Protein AF-A0A925XNI3-F1 (afdb_monomer)

Nearest PDB structures (foldseek):
  7ou5-assembly1_B  TM=9.828E-01  e=5.754E-06  Cyanothece sp. PCC 7425
  7oua-assembly1_B  TM=9.684E-01  e=1.957E-05  Cyanothece sp. PCC 7425
  7owi-assembly2_C  TM=9.465E-01  e=1.418E-05  Cyanothece sp. PCC 7425
  7ou9-assembly1_A  TM=9.600E-01  e=2.374E-05  Cyanothece sp. PCC 7425
  7ou7-assembly1_B  TM=9.530E-01  e=2.700E-05  Cyanothece sp. PCC 7425

Mean predicted aligned error: 6.74 Å

pLDDT: mean 86.38, std 17.17, range [37.19, 97.62]

Solvent-accessible surface area (backbone atoms only — not comparable to full-atom values): 7123 Å² total; per-residue (Å²): 56,40,43,35,34,28,36,52,63,79,84,58,76,80,79,79,79,66,101,61,81,86,83,49,54,33,37,35,41,34,31,11,74,58,54,60,26,35,50,75,48,78,50,66,79,38,81,83,70,78,83,89,52,54,10,34,29,80,44,76,38,87,75,95,67,81,63,88,62,57,78,48,76,49,77,50,66,72,73,81,89,87,82,75,52,72,69,57,47,53,57,45,68,75,67,62,76,75,81,92,46,87,86,63,44,63,51,73,52,68,60,79,131

Radius of gyration: 15.65 Å; Cα contacts (8 Å, |Δi|>4): 174; chains: 1; bounding box: 38×34×32 Å

Structure (mmCIF, N/CA/C/O backbone):
data_AF-A0A925XNI3-F1
#
_entry.id   AF-A0A925XNI3-F1
#
loop_
_atom_site.group_PDB
_atom_s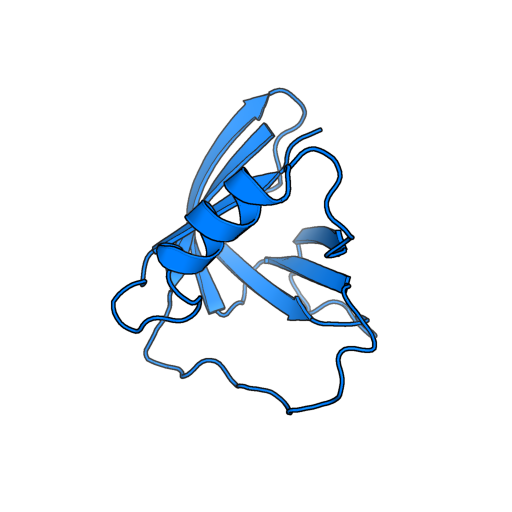ite.id
_atom_site.type_symbol
_atom_site.label_atom_id
_atom_site.la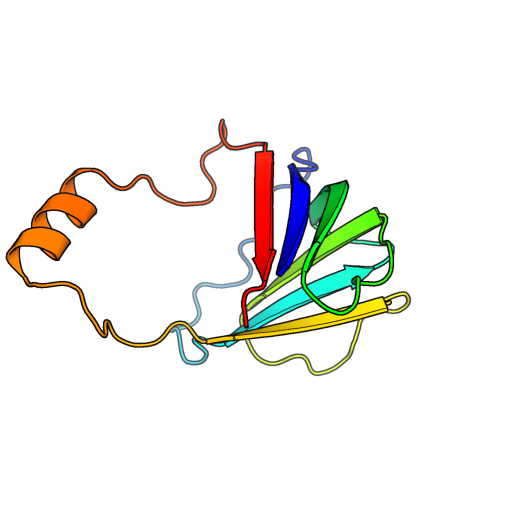bel_alt_id
_atom_site.label_comp_id
_atom_site.label_asym_id
_atom_site.label_entity_id
_atom_site.label_s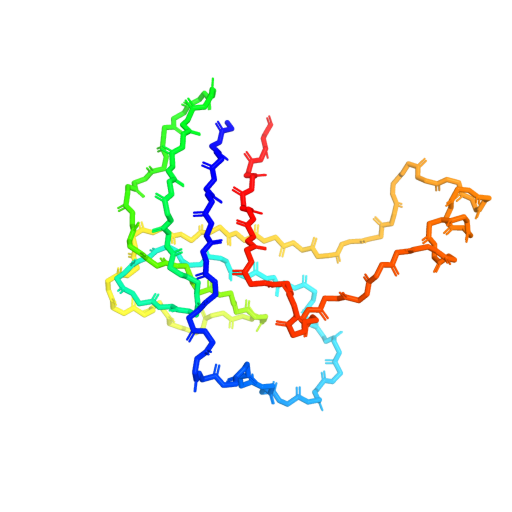eq_id
_atom_site.pdbx_PDB_ins_code
_atom_site.Cartn_x
_atom_site.Cartn_y
_atom_site.Cartn_z
_atom_site.occupancy
_atom_site.B_iso_or_equiv
_atom_site.auth_seq_id
_atom_site.auth_comp_id
_atom_site.auth_asym_id
_atom_site.auth_atom_id
_atom_site.pdbx_PDB_model_num
ATOM 1 N N . MET A 1 1 ? 5.101 11.470 -3.059 1.00 87.69 1 MET A N 1
ATOM 2 C CA . MET A 1 1 ? 3.944 10.588 -3.266 1.00 87.69 1 MET A CA 1
ATOM 3 C C . MET A 1 1 ? 4.060 9.888 -4.608 1.00 87.69 1 MET A C 1
ATOM 5 O O . MET A 1 1 ? 4.040 10.550 -5.642 1.00 87.69 1 MET A O 1
ATOM 9 N N . SER A 1 2 ? 4.166 8.563 -4.586 1.00 84.56 2 SER A N 1
ATOM 10 C CA . SER A 1 2 ? 4.053 7.716 -5.779 1.00 84.56 2 SER A CA 1
ATOM 11 C C . SER A 1 2 ? 2.796 6.862 -5.654 1.00 84.56 2 SER A C 1
ATOM 13 O O . SER A 1 2 ? 2.451 6.452 -4.551 1.00 84.56 2 SER A O 1
ATOM 15 N N . VAL A 1 3 ? 2.103 6.614 -6.758 1.00 92.19 3 VAL A N 1
ATOM 16 C CA . VAL A 1 3 ? 0.954 5.709 -6.827 1.00 92.19 3 VAL A CA 1
ATOM 17 C C . VAL A 1 3 ? 1.408 4.482 -7.596 1.00 92.19 3 VAL A C 1
ATOM 19 O O . VAL A 1 3 ? 1.773 4.601 -8.762 1.00 92.19 3 VAL A O 1
ATOM 22 N N . ILE A 1 4 ? 1.419 3.326 -6.937 1.00 91.88 4 ILE A N 1
ATOM 23 C CA . ILE A 1 4 ? 1.780 2.052 -7.558 1.00 91.88 4 ILE A CA 1
ATOM 24 C C . ILE A 1 4 ? 0.520 1.207 -7.653 1.00 91.88 4 ILE A C 1
ATOM 26 O O . ILE A 1 4 ? -0.006 0.774 -6.629 1.00 91.88 4 ILE A O 1
ATOM 30 N N . THR A 1 5 ? 0.022 0.977 -8.863 1.00 93.25 5 THR A N 1
ATOM 31 C CA . THR A 1 5 ? -1.129 0.098 -9.086 1.00 93.25 5 THR A CA 1
ATOM 32 C C . THR A 1 5 ? -0.655 -1.318 -9.360 1.00 93.25 5 THR A C 1
ATOM 34 O O . THR A 1 5 ? 0.391 -1.535 -9.979 1.00 93.25 5 THR A O 1
ATOM 37 N N . CYS A 1 6 ? -1.402 -2.288 -8.846 1.00 92.31 6 CYS A N 1
ATOM 38 C CA . CYS A 1 6 ? -1.023 -3.686 -8.880 1.00 92.31 6 CYS A CA 1
ATOM 39 C C . CYS A 1 6 ? -2.215 -4.575 -9.213 1.00 92.31 6 CYS A C 1
ATOM 41 O O . CYS A 1 6 ? -3.350 -4.296 -8.820 1.00 92.31 6 CYS A O 1
ATOM 43 N N . ARG A 1 7 ? -1.928 -5.716 -9.835 1.00 92.06 7 ARG A N 1
ATOM 44 C CA . ARG A 1 7 ? -2.875 -6.813 -10.006 1.00 92.06 7 ARG A CA 1
ATOM 45 C C . ARG A 1 7 ? -2.372 -8.054 -9.284 1.00 92.06 7 ARG A C 1
ATOM 47 O O . ARG A 1 7 ? -1.193 -8.400 -9.359 1.00 92.06 7 ARG A O 1
ATOM 54 N N . SER A 1 8 ? -3.269 -8.713 -8.570 1.00 85.44 8 SER A N 1
ATOM 55 C CA . SER A 1 8 ? -2.979 -9.938 -7.840 1.00 85.44 8 SER A CA 1
ATOM 56 C C . SER A 1 8 ? -2.702 -11.067 -8.830 1.00 85.44 8 SER A C 1
ATOM 58 O O . SER A 1 8 ? -3.469 -11.252 -9.779 1.00 85.44 8 SER A O 1
ATOM 60 N N . ASN A 1 9 ? -1.655 -11.854 -8.609 1.00 68.31 9 ASN A N 1
ATOM 61 C CA . ASN A 1 9 ? -1.286 -12.948 -9.507 1.00 68.31 9 ASN A CA 1
ATOM 62 C C . ASN A 1 9 ? -2.043 -14.256 -9.174 1.00 68.31 9 ASN A C 1
ATOM 64 O O . ASN A 1 9 ? -1.445 -15.331 -9.163 1.00 68.31 9 ASN A O 1
ATOM 68 N N . VAL A 1 10 ? -3.335 -14.161 -8.816 1.00 56.16 10 VAL A N 1
ATOM 69 C CA . VAL A 1 10 ? -4.139 -15.217 -8.158 1.00 56.16 10 VAL A CA 1
ATOM 70 C C . VAL A 1 10 ? -4.404 -16.405 -9.092 1.00 56.16 10 VAL A C 1
ATOM 72 O O . VAL A 1 10 ? -5.484 -16.596 -9.634 1.00 56.16 10 VAL A O 1
ATOM 75 N N . LEU A 1 11 ? -3.375 -17.232 -9.245 1.00 45.72 11 LEU A N 1
ATOM 76 C CA . LEU A 1 11 ? -3.449 -18.693 -9.285 1.00 45.72 11 LEU A CA 1
ATOM 77 C C . LEU A 1 11 ? -2.659 -19.322 -8.123 1.00 45.72 11 LEU A C 1
ATOM 79 O O . LEU A 1 11 ? -2.624 -20.541 -7.981 1.00 45.72 11 LEU A O 1
ATOM 83 N N . ARG A 1 12 ? -2.026 -18.520 -7.259 1.00 42.72 12 ARG A N 1
ATOM 84 C CA . ARG A 1 12 ? -1.403 -19.002 -6.024 1.00 42.72 12 ARG A CA 1
ATOM 85 C C . ARG A 1 12 ? -2.091 -18.341 -4.850 1.00 42.72 12 ARG A C 1
ATOM 87 O O . ARG A 1 12 ? -2.009 -17.127 -4.692 1.00 42.72 12 ARG A O 1
ATOM 94 N N . GLY A 1 13 ? -2.799 -19.164 -4.077 1.00 37.72 13 GLY A N 1
ATOM 95 C CA . GLY A 1 13 ? -3.400 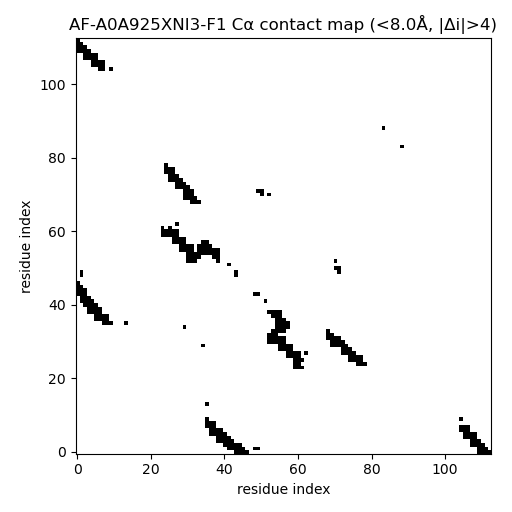-18.760 -2.818 1.00 37.72 13 GLY A CA 1
ATOM 96 C C . GLY A 1 13 ? -2.390 -17.979 -1.994 1.00 37.72 13 GLY A C 1
ATOM 97 O O . GLY A 1 13 ? -1.214 -18.353 -1.925 1.00 37.72 13 GLY A O 1
ATOM 98 N N . VAL A 1 14 ? -2.860 -16.877 -1.411 1.00 42.34 14 VAL A N 1
ATOM 99 C CA . VAL A 1 14 ? -2.157 -16.177 -0.341 1.00 42.34 14 VAL A CA 1
ATOM 100 C C . VAL A 1 14 ? -1.698 -17.262 0.622 1.00 42.34 14 VAL A C 1
ATOM 102 O O . VAL A 1 14 ? -2.526 -17.955 1.214 1.00 42.34 14 VAL A O 1
ATOM 105 N N . ARG A 1 15 ? -0.384 -17.502 0.700 1.00 38.59 15 ARG A N 1
ATOM 106 C CA . ARG A 1 15 ? 0.161 -18.381 1.728 1.00 38.59 15 ARG A CA 1
ATOM 107 C C . ARG A 1 15 ? -0.123 -17.672 3.037 1.00 38.59 15 ARG A C 1
ATOM 109 O O . ARG A 1 15 ? 0.613 -16.776 3.435 1.00 38.59 15 ARG A O 1
ATOM 116 N N . GLU A 1 16 ? -1.222 -18.056 3.667 1.00 41.53 16 GLU A N 1
ATOM 117 C CA . GLU A 1 16 ? -1.557 -17.678 5.025 1.00 41.53 16 GLU A CA 1
ATOM 118 C C . GLU A 1 16 ? -0.541 -18.384 5.929 1.00 41.53 16 GLU A C 1
ATOM 120 O O . GLU A 1 16 ? -0.752 -19.480 6.450 1.00 41.53 16 GLU A O 1
ATOM 125 N N . LEU A 1 17 ? 0.660 -17.806 6.008 1.00 41.75 17 LEU A N 1
ATOM 126 C CA . LEU A 1 17 ? 1.700 -18.284 6.896 1.00 41.75 17 LEU A CA 1
ATOM 127 C C . LEU A 1 17 ? 1.310 -17.877 8.308 1.00 41.75 17 LEU A C 1
ATOM 129 O O . LEU A 1 17 ? 1.649 -16.809 8.796 1.00 41.75 17 LEU A O 1
ATOM 133 N N . SER A 1 18 ? 0.651 -18.834 8.958 1.00 38.38 18 SER A N 1
ATOM 134 C CA . SER A 1 18 ? 0.598 -19.008 10.401 1.00 38.38 18 SER A CA 1
ATOM 135 C C . SER A 1 18 ? -0.201 -17.936 11.160 1.00 38.38 18 SER A C 1
ATOM 137 O O . SER A 1 18 ? 0.252 -16.815 11.381 1.00 38.38 18 SER A O 1
ATOM 139 N N . LYS A 1 19 ? -1.341 -18.376 11.717 1.00 37.19 19 LYS A N 1
ATOM 140 C CA . LYS A 1 19 ? -1.941 -17.850 12.954 1.00 37.19 19 LYS A CA 1
ATOM 141 C C . LYS A 1 19 ? -0.896 -17.856 14.083 1.00 37.19 19 LYS A C 1
ATOM 143 O O . LYS A 1 19 ? -0.882 -18.744 14.932 1.00 37.19 19 LYS A O 1
ATOM 148 N N . ARG A 1 20 ? -0.004 -16.872 14.107 1.00 40.56 20 ARG A N 1
ATOM 149 C CA . ARG A 1 20 ? 0.787 -16.505 15.283 1.00 40.56 20 ARG A CA 1
ATOM 150 C C . ARG A 1 20 ? 0.257 -15.164 15.763 1.00 40.56 20 ARG A C 1
ATOM 152 O O . ARG A 1 20 ? -0.048 -14.288 14.962 1.00 40.56 20 ARG A O 1
ATOM 159 N N . ARG A 1 21 ? 0.067 -15.060 17.079 1.00 43.25 21 ARG A N 1
ATOM 160 C CA . ARG A 1 21 ? -0.391 -13.852 17.784 1.00 43.25 21 ARG A CA 1
ATOM 161 C C . ARG A 1 21 ? 0.310 -12.611 17.198 1.00 43.25 21 ARG A C 1
ATOM 163 O O . ARG A 1 21 ? 1.516 -12.710 16.971 1.00 43.25 21 ARG A O 1
ATOM 170 N N . PRO A 1 22 ? -0.385 -11.480 16.965 1.00 47.06 22 PRO A N 1
ATOM 171 C CA . PRO A 1 22 ? 0.211 -10.300 16.347 1.00 47.06 22 PRO A CA 1
ATOM 172 C C . PRO A 1 22 ? 1.179 -9.654 17.340 1.00 47.06 22 PRO A C 1
ATOM 174 O O . PRO A 1 22 ? 0.815 -8.755 18.089 1.00 47.06 22 PRO A O 1
ATOM 177 N N . MET A 1 23 ? 2.408 -10.162 17.396 1.00 48.38 23 MET A N 1
ATOM 178 C CA . MET A 1 23 ? 3.490 -9.527 18.141 1.00 48.38 23 MET A CA 1
ATOM 179 C C . MET A 1 23 ? 4.187 -8.464 17.285 1.00 48.38 23 MET A C 1
ATOM 181 O O . MET A 1 23 ? 4.866 -7.599 17.824 1.00 48.38 23 MET A O 1
ATOM 185 N N . GLU A 1 24 ? 3.962 -8.454 15.967 1.00 60.94 24 GLU A N 1
ATOM 186 C CA . GLU A 1 24 ? 4.564 -7.466 15.079 1.00 60.94 24 GLU A CA 1
ATOM 187 C C . GLU A 1 24 ? 3.509 -6.842 14.164 1.00 60.94 24 GLU A C 1
ATOM 189 O O . GLU A 1 24 ? 3.150 -7.356 13.107 1.00 60.94 24 GLU A O 1
ATOM 194 N N . ALA A 1 25 ? 3.042 -5.657 14.558 1.00 85.75 25 ALA A N 1
ATOM 195 C CA . ALA A 1 25 ? 2.264 -4.760 13.706 1.00 85.75 25 ALA A CA 1
ATOM 196 C C . ALA A 1 25 ? 3.094 -4.175 12.542 1.00 85.75 25 ALA A C 1
ATOM 198 O O . ALA A 1 25 ? 2.655 -3.227 11.898 1.00 85.75 25 ALA A O 1
ATOM 199 N N . LEU A 1 26 ? 4.295 -4.706 12.296 1.00 91.56 26 LEU A N 1
ATOM 200 C CA . LEU A 1 26 ? 5.235 -4.289 11.269 1.00 91.56 26 LEU A CA 1
ATOM 201 C C . LEU A 1 26 ? 4.907 -4.976 9.942 1.00 91.56 26 LEU A C 1
ATOM 203 O O . LEU A 1 26 ? 4.767 -6.195 9.871 1.00 91.56 26 LEU A O 1
ATOM 207 N N . TYR A 1 27 ? 4.838 -4.187 8.880 1.00 94.06 27 TYR A N 1
ATOM 208 C CA . TYR A 1 27 ? 4.658 -4.654 7.513 1.00 94.06 27 TYR A CA 1
ATOM 209 C C . TYR A 1 27 ? 5.765 -4.096 6.631 1.00 94.06 27 TYR A C 1
ATOM 211 O O . TYR A 1 27 ? 6.080 -2.903 6.683 1.00 94.06 27 TYR A O 1
ATOM 219 N N . ASN A 1 28 ? 6.326 -4.962 5.794 1.00 95.12 28 ASN A N 1
ATOM 220 C CA . ASN A 1 28 ? 7.333 -4.618 4.804 1.00 95.12 28 ASN A CA 1
ATOM 221 C C . ASN A 1 28 ? 6.744 -4.788 3.409 1.00 95.12 28 ASN A C 1
ATOM 223 O O . ASN A 1 28 ? 6.197 -5.839 3.083 1.00 95.12 28 ASN A O 1
ATOM 227 N N . TYR A 1 29 ? 6.916 -3.766 2.583 1.00 96.19 29 TYR A N 1
ATOM 228 C CA . TYR A 1 29 ? 6.537 -3.750 1.180 1.00 96.19 29 TYR A CA 1
ATOM 229 C C . TYR A 1 29 ? 7.822 -3.767 0.361 1.00 96.19 29 TYR A C 1
ATOM 231 O O . TYR A 1 29 ? 8.603 -2.811 0.391 1.00 96.19 29 TYR A O 1
ATOM 239 N N . LEU A 1 30 ? 8.058 -4.880 -0.320 1.00 96.81 30 LEU A N 1
ATOM 240 C CA . LEU A 1 30 ? 9.276 -5.160 -1.066 1.00 96.81 30 LEU A CA 1
ATOM 241 C C . LEU A 1 30 ? 8.996 -4.973 -2.548 1.00 96.81 30 LEU A C 1
ATOM 243 O O . LEU A 1 30 ? 8.260 -5.760 -3.134 1.00 96.81 30 LEU A O 1
ATOM 247 N N . GLY A 1 31 ? 9.586 -3.949 -3.157 1.00 97.06 31 GLY A N 1
ATOM 248 C CA . GLY A 1 31 ? 9.552 -3.788 -4.604 1.00 97.06 31 GLY A CA 1
ATOM 249 C C . GLY A 1 31 ? 10.725 -4.510 -5.243 1.00 97.06 31 GLY A C 1
ATOM 250 O O . GLY A 1 31 ? 11.876 -4.229 -4.902 1.00 97.06 31 GLY A O 1
ATOM 251 N N . GLY A 1 32 ? 10.467 -5.396 -6.200 1.00 96.31 32 GLY A N 1
ATOM 252 C CA . GLY A 1 32 ? 11.528 -6.138 -6.873 1.00 96.31 32 GLY A CA 1
ATOM 253 C C . GLY A 1 32 ? 11.077 -6.898 -8.115 1.00 96.31 32 GLY A C 1
ATOM 254 O O . GLY A 1 32 ? 10.118 -6.530 -8.796 1.00 96.31 32 GLY A O 1
ATOM 255 N N . ALA A 1 33 ? 11.820 -7.958 -8.428 1.00 93.75 33 ALA A N 1
ATOM 256 C CA . ALA A 1 33 ? 11.538 -8.831 -9.567 1.00 93.75 33 ALA A CA 1
ATOM 257 C C . ALA A 1 33 ? 10.476 -9.909 -9.272 1.00 93.75 33 ALA A C 1
ATOM 259 O O . ALA A 1 33 ? 9.936 -10.497 -10.207 1.00 93.75 33 ALA A O 1
ATOM 260 N N . THR A 1 34 ? 10.179 -10.174 -7.996 1.00 91.69 34 THR A N 1
ATOM 261 C CA . THR A 1 34 ? 9.271 -11.235 -7.535 1.00 91.69 34 THR A CA 1
ATOM 262 C C . THR A 1 34 ? 8.287 -10.706 -6.491 1.00 91.69 34 THR A C 1
ATOM 264 O O . THR A 1 34 ? 8.572 -9.731 -5.798 1.00 91.69 34 THR A O 1
ATOM 267 N N . GLY A 1 35 ? 7.114 -11.337 -6.400 1.00 92.06 35 GLY A N 1
ATOM 268 C CA . GLY A 1 35 ? 6.088 -10.995 -5.417 1.00 92.06 35 GLY A CA 1
ATOM 269 C C . GLY A 1 35 ? 4.683 -11.415 -5.841 1.00 92.06 35 GLY A C 1
ATOM 270 O O . GLY A 1 35 ? 4.442 -11.792 -6.990 1.00 92.06 35 GLY A O 1
ATOM 271 N N . SER A 1 36 ? 3.759 -11.352 -4.891 1.00 92.31 36 SER A N 1
ATOM 272 C CA . SER A 1 36 ? 2.354 -11.746 -5.034 1.00 92.31 36 SER A CA 1
ATOM 273 C C . SER A 1 36 ? 1.534 -10.747 -5.861 1.00 92.31 36 SER A C 1
ATOM 275 O O . SER A 1 36 ? 0.522 -11.111 -6.469 1.00 92.31 36 SER A O 1
ATOM 277 N N . TRP A 1 37 ? 1.986 -9.492 -5.920 1.00 95.31 37 TRP A N 1
ATOM 278 C CA . TRP A 1 37 ? 1.341 -8.404 -6.646 1.00 95.31 37 TRP A CA 1
ATOM 279 C C . TRP A 1 37 ? 2.189 -7.994 -7.843 1.00 95.31 37 TRP A C 1
ATOM 281 O O . TRP A 1 37 ? 3.315 -7.534 -7.682 1.00 95.31 37 TRP A O 1
ATOM 291 N N . ARG A 1 38 ? 1.654 -8.134 -9.056 1.00 96.75 38 ARG A N 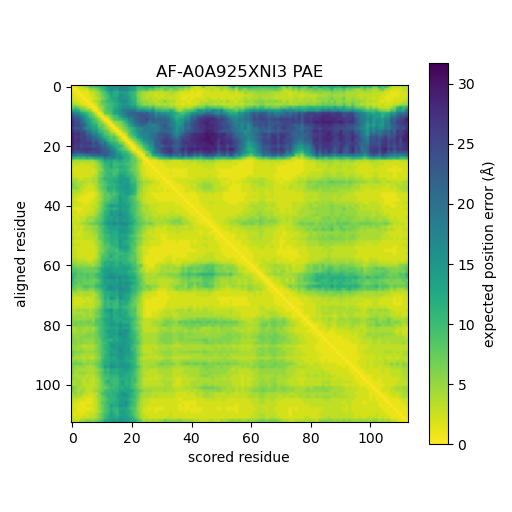1
ATOM 292 C CA . ARG A 1 38 ? 2.302 -7.632 -10.270 1.00 96.75 38 ARG A CA 1
ATOM 293 C C . ARG A 1 38 ? 2.008 -6.146 -10.415 1.00 96.75 38 ARG A C 1
ATOM 295 O O . ARG A 1 38 ? 0.843 -5.758 -10.393 1.00 96.75 38 ARG A O 1
ATOM 302 N N . VAL A 1 39 ? 3.039 -5.332 -10.603 1.00 96.69 39 VAL A N 1
ATOM 303 C CA . VAL A 1 39 ? 2.889 -3.893 -10.848 1.00 96.69 39 VAL A CA 1
ATOM 304 C C . VAL A 1 39 ? 2.329 -3.669 -12.251 1.00 96.69 39 VAL A C 1
ATOM 306 O O . VAL A 1 39 ? 2.824 -4.240 -13.225 1.00 96.69 39 VAL A O 1
ATOM 309 N N . THR A 1 40 ? 1.274 -2.861 -12.341 1.00 96.75 40 THR A N 1
ATOM 310 C CA . THR A 1 40 ? 0.623 -2.478 -13.601 1.00 96.75 40 THR A CA 1
ATOM 311 C C . THR A 1 40 ? 0.978 -1.064 -14.033 1.00 96.75 40 THR A C 1
ATOM 313 O O . THR A 1 40 ? 1.145 -0.838 -15.224 1.00 96.75 40 THR A O 1
ATOM 316 N N . ASP A 1 41 ? 1.118 -0.134 -13.087 1.00 95.62 41 ASP A N 1
ATOM 317 C CA . ASP A 1 41 ? 1.545 1.242 -13.353 1.00 95.62 41 ASP A CA 1
ATOM 318 C C . ASP A 1 41 ? 2.222 1.857 -12.121 1.00 95.62 41 ASP A C 1
ATOM 320 O O . ASP A 1 41 ? 1.885 1.511 -10.982 1.00 95.62 41 ASP A O 1
ATOM 324 N N . VAL A 1 42 ? 3.155 2.787 -12.351 1.00 95.50 42 VAL A N 1
ATOM 325 C CA . VAL A 1 42 ? 3.787 3.601 -11.305 1.00 95.50 42 VAL A CA 1
ATOM 326 C C . VAL A 1 42 ? 3.820 5.059 -11.741 1.00 95.50 42 VAL A C 1
ATOM 328 O O . VAL A 1 42 ? 4.573 5.429 -12.637 1.00 95.50 42 VAL A O 1
ATOM 331 N N . THR A 1 43 ? 3.082 5.907 -11.028 1.00 96.12 43 THR A N 1
ATOM 332 C CA . THR A 1 43 ? 3.053 7.351 -11.280 1.00 96.12 43 THR A CA 1
ATOM 333 C C . THR A 1 43 ? 3.564 8.121 -10.061 1.00 96.12 43 THR A C 1
ATOM 335 O O . THR A 1 43 ? 2.963 8.076 -8.985 1.00 96.12 43 THR A O 1
ATOM 338 N N . THR A 1 44 ? 4.656 8.874 -10.207 1.00 95.69 44 THR A N 1
ATOM 339 C CA . THR A 1 44 ? 5.149 9.781 -9.156 1.00 95.69 44 THR A CA 1
ATOM 340 C C . THR A 1 44 ? 4.490 11.149 -9.282 1.00 95.69 44 THR A C 1
ATOM 342 O O . THR A 1 44 ? 4.622 11.821 -10.297 1.00 95.69 44 THR A O 1
ATOM 345 N N . ARG A 1 45 ? 3.785 11.572 -8.228 1.00 94.81 45 ARG A N 1
ATOM 346 C CA . ARG A 1 45 ? 3.110 12.875 -8.150 1.00 94.81 45 ARG A CA 1
ATOM 347 C C . ARG A 1 45 ? 3.926 13.948 -7.441 1.00 94.81 45 ARG A C 1
ATOM 349 O O . ARG A 1 45 ? 3.788 15.122 -7.754 1.00 94.81 45 ARG A O 1
ATOM 356 N N . SER A 1 46 ? 4.735 13.567 -6.457 1.00 95.06 46 SER A N 1
ATOM 357 C CA . SER A 1 46 ? 5.541 14.521 -5.690 1.00 95.06 46 SER A CA 1
ATOM 358 C C . SER A 1 46 ? 6.775 13.868 -5.080 1.00 95.06 46 SER A C 1
ATOM 360 O O . SER A 1 46 ? 6.737 12.697 -4.698 1.00 95.06 46 SER A O 1
ATOM 362 N N . GLY A 1 47 ? 7.848 14.641 -4.921 1.00 93.94 47 GLY A N 1
ATOM 363 C CA . GLY A 1 47 ? 9.108 14.156 -4.356 1.00 93.94 47 GLY A CA 1
ATOM 364 C C . GLY A 1 47 ? 9.847 13.156 -5.258 1.00 93.94 47 GLY A C 1
ATOM 365 O O . GLY A 1 47 ? 9.482 12.986 -6.422 1.00 93.94 47 GLY A O 1
ATOM 366 N N . PRO A 1 48 ? 10.901 12.507 -4.734 1.00 93.94 48 PRO A N 1
ATOM 367 C CA . PRO A 1 48 ? 11.701 11.565 -5.507 1.00 93.94 48 PRO A CA 1
ATOM 368 C C . PRO A 1 48 ? 10.886 10.339 -5.952 1.00 93.94 48 PRO A C 1
ATOM 370 O O . PRO A 1 48 ? 10.124 9.790 -5.146 1.00 93.94 48 PRO A O 1
ATOM 373 N N . PRO A 1 49 ? 11.046 9.882 -7.207 1.00 93.94 49 PRO A N 1
ATOM 374 C CA . PRO A 1 49 ? 10.378 8.680 -7.682 1.00 93.94 49 PRO A CA 1
ATOM 375 C C . PRO A 1 49 ? 10.950 7.427 -7.013 1.00 93.94 49 PRO A C 1
ATOM 377 O O . PRO A 1 49 ? 12.122 7.371 -6.638 1.00 93.94 49 PRO A O 1
ATOM 380 N N . LEU A 1 50 ? 10.119 6.389 -6.901 1.00 94.31 50 LEU A N 1
ATOM 381 C CA . LEU A 1 50 ? 10.595 5.057 -6.531 1.00 94.31 50 LEU A CA 1
ATOM 382 C C . LEU A 1 50 ? 11.150 4.364 -7.773 1.00 94.31 50 LEU A C 1
ATOM 384 O O . LEU A 1 50 ? 10.610 4.515 -8.869 1.00 94.31 50 LEU A O 1
ATOM 388 N N . LYS A 1 51 ? 12.216 3.576 -7.602 1.00 95.19 51 LYS A N 1
ATOM 389 C CA . LYS A 1 51 ? 12.760 2.769 -8.698 1.00 95.19 51 LYS A CA 1
ATOM 390 C C . LYS A 1 51 ? 11.676 1.825 -9.226 1.00 95.19 51 LYS A C 1
ATOM 392 O O . LYS A 1 51 ? 10.988 1.167 -8.444 1.00 95.19 51 LYS A O 1
ATOM 397 N N . HIS A 1 52 ? 11.551 1.757 -10.549 1.00 94.69 52 HIS A N 1
ATOM 398 C CA . HIS A 1 52 ? 10.600 0.872 -11.211 1.00 94.69 52 HIS A CA 1
ATOM 399 C C . HIS A 1 52 ? 10.881 -0.602 -10.872 1.00 94.69 52 HIS A C 1
ATOM 401 O O . HIS A 1 52 ? 12.037 -1.033 -10.849 1.00 94.69 52 HIS A O 1
ATOM 407 N N . VAL A 1 53 ? 9.817 -1.368 -10.623 1.00 96.69 53 VAL A N 1
ATOM 408 C CA . VAL A 1 53 ? 9.841 -2.791 -10.248 1.00 96.69 53 VAL A CA 1
ATOM 409 C C . VAL A 1 53 ? 8.686 -3.519 -10.928 1.00 96.69 53 VAL A C 1
ATOM 411 O O . VAL A 1 53 ? 7.692 -2.895 -11.285 1.00 96.69 53 VAL A O 1
ATOM 414 N N . THR A 1 54 ? 8.804 -4.832 -11.123 1.00 96.12 54 THR A N 1
ATOM 415 C CA . THR A 1 54 ? 7.755 -5.623 -11.790 1.00 96.12 54 THR A CA 1
ATOM 416 C C . THR A 1 54 ? 6.762 -6.224 -10.805 1.00 96.12 54 THR A C 1
ATOM 418 O O . THR A 1 54 ? 5.619 -6.490 -11.177 1.00 96.12 54 THR A O 1
ATOM 421 N N . HIS A 1 55 ? 7.182 -6.427 -9.554 1.00 95.38 55 HIS A N 1
ATOM 422 C CA . HIS A 1 55 ? 6.366 -7.040 -8.518 1.00 95.38 55 HIS A CA 1
ATOM 423 C C . HIS A 1 55 ? 6.564 -6.370 -7.160 1.00 95.38 55 HIS A C 1
ATOM 425 O O . HIS A 1 55 ? 7.611 -5.781 -6.873 1.00 95.38 55 HIS A O 1
ATOM 431 N N . ILE A 1 56 ? 5.535 -6.505 -6.330 1.00 96.19 56 ILE A N 1
ATOM 432 C CA . ILE A 1 56 ? 5.541 -6.165 -4.916 1.00 96.19 56 ILE A CA 1
ATOM 433 C C . ILE A 1 56 ? 5.211 -7.416 -4.107 1.00 96.19 56 ILE A C 1
ATOM 435 O O . ILE A 1 56 ? 4.239 -8.123 -4.390 1.00 96.19 56 ILE A O 1
ATOM 439 N N . GLU A 1 57 ? 6.005 -7.654 -3.069 1.00 94.75 57 GLU A N 1
ATOM 440 C CA . GLU A 1 57 ? 5.703 -8.611 -2.009 1.00 94.75 57 GLU A CA 1
ATOM 441 C C . GLU A 1 57 ? 5.393 -7.870 -0.706 1.00 94.75 57 GLU A C 1
ATOM 443 O O . GLU A 1 57 ? 6.025 -6.858 -0.392 1.00 94.75 57 GLU A O 1
ATOM 448 N N . VAL A 1 58 ? 4.416 -8.371 0.053 1.00 93.19 58 VAL A N 1
ATOM 449 C CA . VAL A 1 58 ? 4.044 -7.823 1.363 1.00 93.19 58 VAL A CA 1
ATOM 450 C C . VAL A 1 58 ? 4.332 -8.872 2.425 1.00 93.19 58 VAL A C 1
ATOM 452 O O . VAL A 1 58 ? 3.749 -9.951 2.401 1.00 93.19 58 VAL A O 1
ATOM 455 N N . VAL A 1 59 ? 5.216 -8.545 3.366 1.00 91.81 59 VAL A N 1
ATOM 456 C CA . VAL A 1 59 ? 5.644 -9.453 4.437 1.00 91.81 59 VAL A CA 1
ATOM 457 C C . VAL A 1 59 ? 5.308 -8.837 5.789 1.00 91.81 59 VAL A C 1
ATOM 459 O O . VAL A 1 59 ? 5.722 -7.713 6.082 1.00 91.81 59 VAL A O 1
ATOM 462 N N . ASN A 1 60 ? 4.563 -9.569 6.615 1.00 90.25 60 ASN A N 1
ATOM 463 C CA . ASN A 1 60 ? 4.323 -9.202 8.007 1.00 90.25 60 ASN A CA 1
ATOM 464 C C . ASN A 1 60 ? 5.488 -9.677 8.893 1.00 90.25 60 ASN A C 1
ATOM 466 O O . ASN A 1 60 ? 5.944 -10.810 8.750 1.00 90.25 60 ASN A O 1
ATOM 470 N N . GLY A 1 61 ? 5.936 -8.809 9.800 1.00 88.69 61 GLY A N 1
ATOM 471 C CA . GLY A 1 61 ? 6.994 -9.085 10.772 1.00 88.69 61 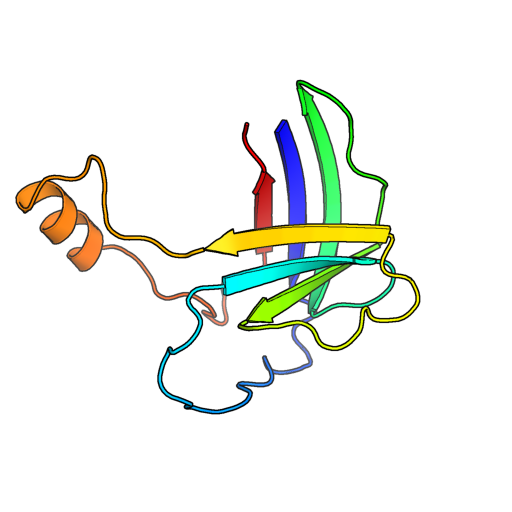GLY A CA 1
ATOM 472 C C . GLY A 1 61 ? 8.396 -8.626 10.358 1.00 88.69 61 GLY A C 1
ATOM 473 O O . GLY A 1 61 ? 8.568 -7.895 9.382 1.00 88.69 61 GLY A O 1
ATOM 474 N N . GLN A 1 62 ? 9.412 -9.002 11.130 1.00 86.88 62 GLN A N 1
ATOM 475 C CA . GLN A 1 62 ? 10.819 -8.733 10.826 1.00 86.88 62 GLN A CA 1
ATOM 476 C C . GLN A 1 62 ? 11.264 -9.445 9.545 1.00 86.88 62 GLN A C 1
ATOM 478 O O . GLN A 1 62 ? 10.807 -10.535 9.206 1.00 86.88 62 GLN A O 1
ATOM 483 N N . LEU A 1 63 ? 12.194 -8.811 8.831 1.00 84.75 63 LEU A N 1
ATOM 484 C CA . LEU A 1 63 ? 12.862 -9.402 7.677 1.00 84.75 63 LEU A CA 1
ATOM 485 C C . LEU A 1 63 ? 14.296 -9.758 8.054 1.00 84.75 63 LEU A C 1
ATOM 487 O O . LEU A 1 63 ? 15.141 -8.868 8.136 1.00 84.75 63 LEU A O 1
ATOM 491 N N . ASP A 1 64 ? 14.580 -11.051 8.196 1.00 84.06 64 ASP A N 1
ATOM 492 C CA . ASP A 1 64 ? 15.941 -11.537 8.460 1.00 84.06 64 ASP A CA 1
ATOM 493 C C . ASP A 1 64 ? 16.873 -11.306 7.261 1.00 84.06 64 ASP A C 1
ATOM 495 O O . ASP A 1 64 ? 18.065 -11.039 7.409 1.00 84.06 64 ASP A O 1
ATOM 499 N N . ARG A 1 65 ? 16.329 -11.400 6.039 1.00 86.88 65 ARG A N 1
ATOM 500 C CA . ARG A 1 65 ? 17.073 -11.200 4.794 1.00 86.88 65 ARG A CA 1
ATOM 501 C C . ARG A 1 65 ? 16.187 -10.618 3.701 1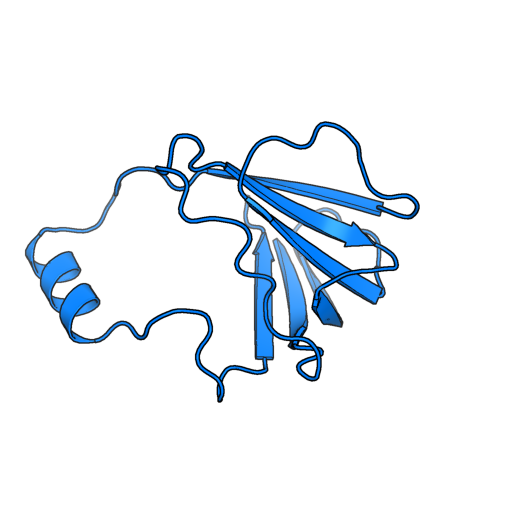.00 86.88 65 ARG A C 1
ATOM 503 O O . ARG A 1 65 ? 15.036 -11.012 3.538 1.00 86.88 65 ARG A O 1
ATOM 510 N N . LEU A 1 66 ? 16.762 -9.722 2.900 1.00 87.94 66 LEU A N 1
ATOM 511 C CA . LEU A 1 66 ? 16.109 -9.214 1.697 1.00 87.94 66 LEU A CA 1
ATOM 512 C C . LEU A 1 66 ? 16.172 -10.254 0.568 1.00 87.94 66 LEU A C 1
ATOM 514 O O . LEU A 1 66 ? 17.265 -10.748 0.267 1.00 87.94 66 LEU A O 1
ATOM 518 N N . PRO A 1 67 ? 15.041 -10.567 -0.089 1.00 85.56 67 PRO A N 1
ATOM 519 C CA . PRO A 1 67 ? 15.046 -11.380 -1.296 1.00 85.56 67 PRO A CA 1
ATOM 520 C C . PRO A 1 67 ? 15.968 -10.782 -2.364 1.00 85.56 67 PRO A C 1
ATOM 522 O O . PRO A 1 67 ? 16.007 -9.562 -2.565 1.00 85.56 67 PRO A O 1
ATOM 525 N N . SER A 1 68 ? 16.699 -11.639 -3.075 1.00 85.62 68 SER A N 1
ATOM 526 C CA . SER A 1 68 ? 17.525 -11.223 -4.211 1.00 85.62 68 SER A CA 1
ATOM 527 C C . SER A 1 68 ? 16.679 -10.480 -5.247 1.00 85.62 68 SER A C 1
ATOM 529 O O . SER A 1 68 ? 15.586 -10.922 -5.595 1.00 85.62 68 SER A O 1
ATOM 531 N N . GLY A 1 69 ? 17.182 -9.351 -5.749 1.00 88.06 69 GLY A N 1
ATOM 532 C CA . GLY A 1 69 ? 16.440 -8.522 -6.704 1.00 88.06 69 GLY A CA 1
ATOM 533 C C . GLY A 1 69 ? 15.431 -7.556 -6.070 1.00 88.06 69 GLY A C 1
ATOM 534 O O . GLY A 1 69 ? 14.656 -6.940 -6.801 1.00 88.06 69 GLY A O 1
ATOM 535 N N . THR A 1 70 ? 15.443 -7.389 -4.741 1.00 95.19 70 THR A N 1
ATOM 536 C CA . THR A 1 70 ? 14.730 -6.292 -4.067 1.00 95.19 70 THR A CA 1
ATOM 537 C C . THR A 1 70 ? 15.393 -4.958 -4.416 1.00 95.19 70 THR A C 1
ATOM 539 O O . THR A 1 70 ? 16.574 -4.752 -4.143 1.00 95.19 70 THR A O 1
ATOM 542 N N . ALA A 1 71 ? 14.637 -4.048 -5.026 1.00 96.38 71 ALA A N 1
ATOM 543 C CA . ALA A 1 71 ? 15.091 -2.715 -5.408 1.00 96.38 71 ALA A CA 1
ATOM 544 C C . ALA A 1 71 ? 14.859 -1.677 -4.302 1.00 96.38 71 ALA A C 1
ATOM 546 O O . ALA A 1 71 ? 15.642 -0.739 -4.169 1.00 96.38 71 ALA A O 1
ATOM 547 N N . TRP A 1 72 ? 13.782 -1.831 -3.531 1.00 96.44 72 TRP A N 1
ATOM 548 C CA . TRP A 1 72 ? 13.453 -0.962 -2.405 1.00 96.44 72 TRP A CA 1
ATOM 549 C C . TRP A 1 72 ? 12.576 -1.684 -1.385 1.00 96.44 72 TRP A C 1
ATOM 551 O O . TRP A 1 72 ? 11.899 -2.666 -1.696 1.00 96.44 72 TRP A O 1
ATOM 561 N N . VAL A 1 73 ? 12.585 -1.159 -0.159 1.00 96.50 73 VAL A N 1
ATOM 562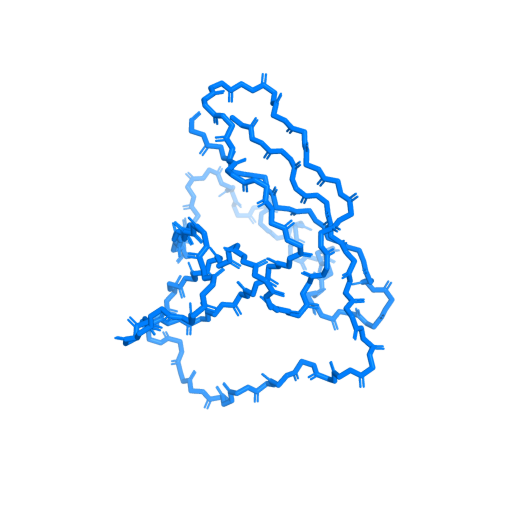 C CA . VAL A 1 73 ? 11.773 -1.639 0.961 1.00 96.50 73 VAL A CA 1
ATOM 563 C C . VAL A 1 73 ? 11.091 -0.450 1.615 1.00 96.50 73 VAL A C 1
ATOM 565 O O . VAL A 1 73 ? 11.766 0.486 2.040 1.00 96.50 73 VAL A O 1
ATOM 568 N N . LEU A 1 74 ? 9.767 -0.500 1.729 1.00 96.25 74 LEU A N 1
ATOM 569 C CA . LEU A 1 74 ? 8.999 0.426 2.559 1.00 96.25 74 LEU A CA 1
ATOM 570 C C . LEU A 1 74 ? 8.509 -0.318 3.796 1.00 96.25 74 LEU A C 1
ATOM 572 O O . LEU A 1 74 ? 8.070 -1.462 3.694 1.00 96.25 74 LEU A O 1
ATOM 576 N N . ARG A 1 75 ? 8.584 0.319 4.964 1.00 95.19 75 ARG A N 1
ATOM 577 C CA . ARG A 1 75 ? 8.170 -0.275 6.239 1.00 95.19 75 ARG A CA 1
ATOM 578 C C . ARG A 1 75 ? 7.103 0.586 6.888 1.00 95.19 75 ARG A C 1
ATOM 580 O O . ARG A 1 75 ? 7.226 1.808 6.897 1.00 95.19 75 ARG A O 1
ATOM 587 N N . GLY A 1 76 ? 6.080 -0.054 7.433 1.00 92.44 76 GLY A N 1
ATOM 588 C CA . GLY A 1 76 ? 5.001 0.617 8.147 1.00 92.44 76 GLY A CA 1
ATOM 589 C C . GLY A 1 76 ? 4.559 -0.191 9.352 1.00 92.44 76 GLY A C 1
ATOM 590 O O . GLY A 1 76 ? 4.690 -1.413 9.363 1.00 92.44 76 GLY A O 1
ATOM 591 N N . VAL A 1 77 ? 4.031 0.498 10.360 1.00 92.06 77 VAL A N 1
ATOM 592 C CA . VAL A 1 77 ? 3.429 -0.135 11.533 1.00 92.06 77 VAL A CA 1
ATOM 593 C C . VAL A 1 77 ? 1.940 0.177 11.593 1.00 92.06 77 VAL A C 1
ATOM 595 O O . VAL A 1 77 ? 1.534 1.318 11.376 1.00 92.06 77 VAL A O 1
ATOM 598 N N . VAL A 1 78 ? 1.121 -0.822 11.908 1.00 90.69 78 VAL A N 1
ATOM 599 C CA . VAL A 1 78 ? -0.283 -0.597 12.263 1.00 90.69 78 VAL A CA 1
ATOM 600 C C . VAL A 1 78 ? -0.310 -0.076 13.697 1.00 90.69 78 VAL A C 1
ATOM 602 O O . VAL A 1 78 ? 0.038 -0.787 14.636 1.00 90.69 78 VAL A O 1
ATOM 605 N N . SER A 1 79 ? -0.659 1.198 13.859 1.00 88.69 79 SER A N 1
ATOM 606 C CA . SER A 1 79 ? -0.711 1.869 15.161 1.00 88.69 79 SER A CA 1
ATOM 607 C C . SER A 1 79 ? -2.153 2.053 15.632 1.00 88.69 79 SER A C 1
ATOM 609 O O . SER A 1 79 ? -3.108 1.700 14.940 1.00 88.69 79 SER A O 1
ATOM 611 N N . ASN A 1 80 ? -2.306 2.624 16.824 1.00 90.00 80 ASN A N 1
ATOM 612 C CA . ASN A 1 80 ? -3.602 3.053 17.320 1.00 90.00 80 ASN A CA 1
ATOM 613 C C . ASN A 1 80 ? -4.143 4.253 16.522 1.00 90.00 80 ASN A C 1
ATOM 615 O O . ASN A 1 80 ? -3.433 4.956 15.796 1.00 90.00 80 ASN A O 1
ATOM 619 N N . THR A 1 81 ? -5.442 4.469 16.668 1.00 90.38 81 THR A N 1
ATOM 620 C CA . THR A 1 81 ? -6.177 5.529 15.989 1.00 90.38 81 THR A CA 1
ATOM 621 C C . THR A 1 81 ? -5.820 6.905 16.554 1.00 90.38 81 THR A C 1
ATOM 623 O O . THR A 1 81 ? -5.658 7.055 17.763 1.00 90.38 81 THR A O 1
ATOM 626 N N . ARG A 1 82 ? -5.675 7.910 15.678 1.00 93.88 82 ARG A N 1
ATOM 627 C CA . ARG A 1 82 ? -5.225 9.268 16.053 1.00 93.88 82 ARG A CA 1
ATOM 628 C C . ARG A 1 82 ? -6.298 10.348 15.940 1.00 93.88 82 ARG A C 1
ATOM 630 O O . ARG A 1 82 ? -6.252 11.298 16.707 1.00 93.88 82 ARG A O 1
ATOM 637 N N . TYR A 1 83 ? -7.232 10.200 15.000 1.00 96.62 83 TYR A N 1
ATOM 638 C CA . TYR A 1 83 ? -8.196 11.255 14.659 1.00 96.62 83 TYR A CA 1
ATOM 639 C C . TYR A 1 83 ? -9.661 10.814 14.679 1.00 96.62 83 TYR A C 1
ATOM 641 O O . TYR A 1 83 ? -10.531 11.668 14.745 1.00 96.62 83 TYR A O 1
ATOM 649 N N . VAL A 1 84 ? -9.934 9.510 14.605 1.00 96.12 84 VAL A N 1
ATOM 650 C CA . VAL A 1 84 ? -11.303 8.994 14.456 1.00 96.12 84 VAL A CA 1
ATOM 651 C C . VAL A 1 84 ? -12.013 8.998 15.809 1.00 96.12 84 VAL A C 1
ATOM 653 O O . VAL A 1 84 ? -11.450 8.519 16.799 1.00 96.12 84 VAL A O 1
ATOM 656 N N . THR A 1 85 ? -13.246 9.499 15.841 1.00 97.00 85 THR A N 1
ATOM 657 C CA . THR A 1 85 ? -14.126 9.427 17.015 1.00 97.00 85 THR A CA 1
ATOM 658 C C . THR A 1 85 ? -14.737 8.032 17.180 1.00 97.00 85 THR A C 1
ATOM 660 O O . THR A 1 85 ? -14.613 7.152 16.325 1.00 97.00 85 THR A O 1
ATOM 663 N N . HIS A 1 86 ? -15.418 7.792 18.298 1.00 94.38 86 HIS A N 1
ATOM 664 C CA . HIS A 1 86 ? -16.082 6.512 18.532 1.00 94.38 86 HIS A CA 1
ATOM 665 C C . HIS A 1 86 ? -17.239 6.268 17.544 1.00 94.38 86 HIS A C 1
ATOM 667 O O . HIS A 1 86 ? -17.394 5.165 17.010 1.00 94.38 86 HIS A O 1
ATOM 673 N N . GLU A 1 87 ? -18.032 7.302 17.268 1.00 97.00 87 GLU A N 1
ATOM 674 C CA . GLU A 1 87 ? -19.164 7.243 16.345 1.00 97.00 87 GLU A CA 1
ATOM 675 C C . GLU A 1 87 ? -18.688 6.975 14.914 1.00 97.00 87 GLU A C 1
ATOM 677 O O . GLU A 1 87 ? -19.227 6.098 14.238 1.00 97.00 87 GLU A O 1
ATOM 682 N N . GLU A 1 88 ? -17.639 7.670 14.467 1.00 97.62 88 GLU A N 1
ATOM 683 C CA . GLU A 1 88 ? -17.034 7.455 13.148 1.00 97.62 88 GLU A CA 1
ATOM 684 C C . GLU A 1 88 ? -16.479 6.037 13.016 1.00 97.62 88 GLU A C 1
ATOM 686 O O . GLU A 1 88 ? -16.709 5.362 12.010 1.00 97.62 88 GLU A O 1
ATOM 691 N N . ARG A 1 89 ? -15.794 5.549 14.055 1.00 95.38 89 ARG A N 1
ATOM 692 C CA . ARG A 1 89 ? -15.275 4.182 14.085 1.00 95.38 89 ARG A CA 1
ATOM 693 C C . ARG A 1 89 ? -16.398 3.159 13.943 1.00 95.38 89 ARG A C 1
ATOM 695 O O . ARG A 1 89 ? -16.280 2.253 13.124 1.00 95.38 89 ARG A O 1
ATOM 702 N N . SER A 1 90 ? -17.486 3.327 14.690 1.00 96.19 90 SER A N 1
ATOM 703 C CA . SER A 1 90 ? -18.642 2.423 14.639 1.00 96.19 90 SER A CA 1
ATOM 704 C C . SER A 1 90 ? -19.263 2.384 13.237 1.00 96.19 90 SER A C 1
ATOM 706 O O . SER A 1 90 ? -19.587 1.318 12.711 1.00 96.19 90 SER A O 1
ATOM 708 N N . GLN A 1 91 ? -19.374 3.545 12.584 1.00 97.06 91 GLN A N 1
ATOM 709 C CA . GLN A 1 91 ? -19.871 3.628 11.210 1.00 97.06 91 GLN A CA 1
ATOM 710 C C . GLN A 1 91 ? -18.937 2.930 10.213 1.00 97.06 91 GLN A C 1
ATOM 712 O O . GLN A 1 91 ? -19.419 2.203 9.341 1.00 97.06 91 GLN A O 1
ATOM 717 N N . LEU A 1 92 ? -17.618 3.101 10.347 1.00 96.31 92 LEU A N 1
ATOM 718 C CA . LEU A 1 92 ? -16.630 2.429 9.500 1.00 96.31 92 LEU A CA 1
ATOM 719 C C . LEU A 1 92 ? -16.671 0.909 9.680 1.00 96.31 92 LEU A C 1
ATOM 721 O O . LEU A 1 92 ? -16.759 0.182 8.692 1.00 96.31 92 LEU A O 1
ATOM 725 N N . GLU A 1 93 ? -16.677 0.426 10.923 1.00 94.81 93 GLU A N 1
ATOM 726 C CA . GLU A 1 93 ? -16.705 -1.007 11.241 1.00 94.81 93 GLU A CA 1
ATOM 727 C C . GLU A 1 93 ? -17.956 -1.701 10.684 1.00 94.81 93 GLU A C 1
ATOM 729 O O . GLU A 1 93 ? -17.872 -2.843 10.240 1.00 94.81 93 GLU A O 1
ATOM 734 N N . SER A 1 94 ? -19.090 -0.995 10.608 1.00 95.50 94 SER A N 1
ATOM 735 C CA . SER A 1 94 ? -20.332 -1.541 10.045 1.00 95.50 94 SER A CA 1
ATOM 736 C C . SER A 1 94 ? -20.330 -1.718 8.516 1.00 95.50 94 SER A C 1
ATOM 738 O O . SER A 1 94 ? -21.190 -2.418 7.983 1.00 95.50 94 SER A O 1
ATOM 740 N N . ARG A 1 95 ? -19.392 -1.086 7.790 1.00 96.25 95 ARG A N 1
ATOM 741 C CA . ARG A 1 95 ? -19.393 -1.022 6.309 1.00 96.25 95 ARG A CA 1
ATOM 742 C C . ARG A 1 95 ? -18.093 -1.494 5.665 1.00 96.25 95 ARG A C 1
A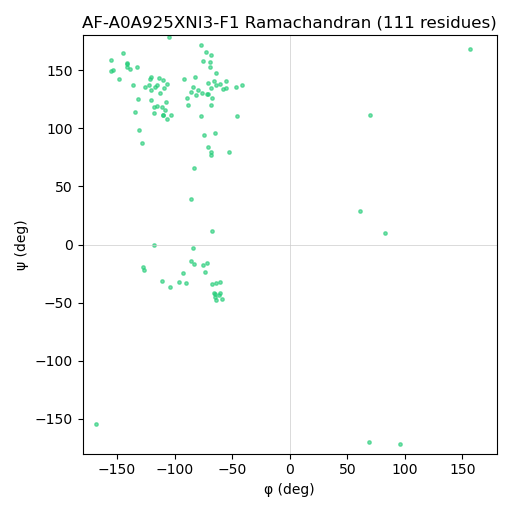TOM 744 O O . ARG A 1 95 ? -18.097 -1.817 4.477 1.00 96.25 95 ARG A O 1
ATOM 751 N N . GLN A 1 96 ? -16.980 -1.482 6.397 1.00 94.44 96 GLN A N 1
ATOM 752 C CA . GLN A 1 96 ? -15.671 -1.797 5.837 1.00 94.44 96 GLN A CA 1
ATOM 753 C C . GLN A 1 96 ? -15.593 -3.279 5.426 1.00 94.44 96 GLN A C 1
ATOM 755 O O . GLN A 1 96 ? -15.856 -4.166 6.241 1.00 94.44 96 GLN A O 1
ATOM 760 N N . PRO A 1 97 ? -15.223 -3.584 4.173 1.00 94.00 97 PRO A N 1
ATOM 761 C CA . PRO A 1 97 ? -15.023 -4.961 3.761 1.00 94.00 97 PRO A CA 1
ATOM 762 C C . PRO A 1 97 ? -13.702 -5.507 4.313 1.00 94.00 97 PRO A C 1
ATOM 764 O O . PRO A 1 97 ? -12.755 -4.765 4.580 1.00 94.00 97 PRO A O 1
ATOM 767 N N . THR A 1 98 ? -13.604 -6.829 4.412 1.00 92.06 98 THR A N 1
ATOM 768 C CA . THR A 1 98 ? -12.344 -7.498 4.741 1.00 92.06 98 THR A CA 1
ATOM 769 C C . THR A 1 98 ? -11.330 -7.392 3.595 1.00 92.06 98 THR A C 1
ATOM 771 O O . THR A 1 98 ? -11.677 -7.193 2.423 1.00 92.06 98 THR A O 1
ATOM 774 N N . LEU A 1 99 ? -10.046 -7.527 3.938 1.00 89.44 99 LEU A N 1
ATOM 775 C CA . LEU A 1 99 ? -8.974 -7.743 2.962 1.00 89.44 99 LEU A CA 1
ATOM 776 C C . LEU A 1 99 ? -9.041 -9.174 2.398 1.00 89.44 99 LEU A C 1
ATOM 778 O O . LEU A 1 99 ? -9.707 -10.038 2.963 1.00 89.44 99 LEU A O 1
ATOM 782 N N . ASN A 1 100 ? -8.320 -9.431 1.301 1.00 88.12 100 ASN A N 1
ATOM 783 C CA . ASN A 1 100 ? -8.204 -10.751 0.656 1.00 88.12 100 ASN A CA 1
ATOM 784 C C . ASN A 1 100 ? -9.525 -11.356 0.146 1.00 88.12 100 ASN A C 1
ATOM 786 O O . ASN A 1 100 ? -9.663 -12.575 0.053 1.00 88.12 100 ASN A O 1
ATOM 790 N N . ARG A 1 101 ? -10.492 -10.514 -0.224 1.00 89.81 101 ARG A N 1
ATOM 791 C CA . ARG A 1 101 ? -11.690 -10.964 -0.942 1.00 89.81 101 ARG A CA 1
ATOM 792 C C . ARG A 1 101 ? -11.315 -11.479 -2.329 1.00 89.81 101 ARG A C 1
ATOM 794 O O . ARG A 1 101 ? -10.459 -10.892 -2.989 1.00 89.81 101 ARG A O 1
ATOM 801 N N . ILE A 1 102 ? -11.958 -12.554 -2.778 1.00 87.00 102 ILE A N 1
ATOM 802 C CA . ILE A 1 102 ? -11.590 -13.239 -4.025 1.00 87.00 102 ILE A CA 1
ATOM 803 C C . ILE A 1 102 ? -11.789 -12.349 -5.258 1.00 87.00 102 ILE A C 1
ATOM 805 O O . ILE A 1 102 ? -11.007 -12.403 -6.204 1.00 87.00 102 ILE A O 1
ATOM 809 N N . GLU A 1 103 ? -12.796 -11.476 -5.221 1.00 89.50 103 GLU A N 1
ATOM 810 C CA . GLU A 1 103 ? -13.080 -10.507 -6.273 1.00 89.50 103 GLU A CA 1
ATOM 811 C C . GLU A 1 103 ? -12.104 -9.313 -6.282 1.00 89.50 103 GLU A C 1
ATOM 813 O O . GLU A 1 103 ? -11.971 -8.624 -7.297 1.00 89.50 103 GLU A O 1
ATOM 818 N N . ALA A 1 104 ? -11.374 -9.070 -5.185 1.00 91.31 104 ALA A N 1
ATOM 819 C CA . ALA A 1 104 ? -10.456 -7.941 -5.025 1.00 91.31 104 ALA A CA 1
ATOM 820 C C . ALA A 1 104 ? -9.076 -8.224 -5.652 1.00 91.31 104 ALA A C 1
ATOM 822 O O . ALA A 1 104 ? -8.054 -8.299 -4.973 1.00 91.31 104 ALA A O 1
ATOM 823 N N . SER A 1 105 ? -9.049 -8.362 -6.979 1.00 92.62 105 SER A N 1
ATOM 824 C CA . SER A 1 105 ? -7.833 -8.693 -7.742 1.00 92.62 105 SER A CA 1
ATOM 825 C C . SER A 1 105 ? -6.936 -7.498 -8.097 1.00 92.62 105 SER A C 1
ATOM 827 O O . SER A 1 105 ? -5.866 -7.680 -8.680 1.00 92.62 105 SER A O 1
ATOM 829 N N . CYS A 1 106 ? -7.340 -6.277 -7.746 1.00 95.00 106 CYS A N 1
ATOM 830 C CA . CYS A 1 106 ? -6.594 -5.043 -7.999 1.00 95.00 106 CYS A CA 1
ATOM 831 C C . CYS A 1 106 ? -6.284 -4.329 -6.679 1.00 95.00 106 CYS A C 1
ATOM 833 O O . CYS A 1 106 ? -7.111 -4.318 -5.769 1.00 95.00 106 CYS A O 1
ATOM 835 N N . ALA A 1 107 ? -5.114 -3.700 -6.593 1.00 95.38 107 ALA A N 1
ATOM 836 C CA . ALA A 1 107 ? -4.688 -2.934 -5.426 1.00 95.38 107 ALA A CA 1
ATOM 837 C C . ALA A 1 107 ? -3.861 -1.706 -5.826 1.00 95.38 107 ALA A C 1
ATOM 839 O O . ALA A 1 107 ? -3.359 -1.612 -6.947 1.00 95.38 107 ALA A O 1
ATOM 840 N N . ALA A 1 108 ? -3.690 -0.775 -4.888 1.00 96.44 108 ALA A N 1
ATOM 841 C CA . ALA A 1 108 ? -2.770 0.344 -5.027 1.00 96.44 108 ALA A CA 1
ATOM 842 C C . ALA A 1 108 ? -1.967 0.554 -3.735 1.00 96.44 108 ALA A C 1
ATOM 844 O O . ALA A 1 108 ? -2.528 0.519 -2.642 1.00 96.44 108 ALA A O 1
ATOM 845 N N . LEU A 1 109 ? -0.663 0.804 -3.869 1.00 96.56 109 LEU A N 1
ATOM 846 C CA . LEU A 1 109 ? 0.225 1.233 -2.789 1.00 96.56 109 LEU A CA 1
ATOM 847 C C . LEU A 1 109 ? 0.575 2.708 -2.999 1.00 96.56 109 LEU A C 1
ATOM 849 O O . LEU A 1 109 ? 1.111 3.080 -4.045 1.00 96.56 109 LEU A O 1
ATOM 853 N N . ILE A 1 110 ? 0.270 3.545 -2.004 1.00 96.44 110 ILE A N 1
ATOM 854 C CA . ILE A 1 110 ? 0.402 5.004 -2.102 1.00 96.44 110 ILE A CA 1
ATOM 855 C C . ILE A 1 110 ? 1.211 5.539 -0.908 1.00 96.44 110 ILE A C 1
ATOM 857 O O . ILE A 1 110 ? 0.631 5.910 0.112 1.00 96.44 110 ILE A O 1
ATOM 861 N N . PRO A 1 111 ? 2.555 5.578 -0.993 1.00 94.94 111 PRO A N 1
ATOM 862 C CA . PRO A 1 111 ? 3.387 6.139 0.066 1.00 94.94 111 PRO A CA 1
ATOM 863 C C . PRO A 1 111 ? 3.251 7.667 0.133 1.00 94.94 111 PRO A C 1
ATOM 865 O O . PRO A 1 111 ? 3.414 8.365 -0.878 1.00 94.94 111 PRO A O 1
ATOM 868 N N . ILE A 1 112 ? 2.989 8.185 1.334 1.00 94.25 112 ILE A N 1
ATOM 869 C CA . ILE A 1 112 ? 2.814 9.615 1.629 1.00 94.25 112 ILE A CA 1
ATOM 870 C C . ILE A 1 112 ? 3.854 10.038 2.676 1.00 94.25 112 ILE A C 1
ATOM 872 O O . ILE A 1 112 ? 4.178 9.265 3.578 1.00 94.25 112 ILE A O 1
ATOM 876 N N . ARG A 1 113 ? 4.386 11.253 2.521 1.00 89.50 113 ARG A N 1
ATOM 877 C CA . ARG A 1 113 ? 5.246 11.952 3.479 1.00 89.50 113 ARG A CA 1
ATOM 878 C C . ARG A 1 113 ? 4.702 13.358 3.664 1.00 89.50 113 ARG A C 1
ATOM 880 O O . ARG A 1 113 ? 4.288 13.922 2.624 1.00 89.50 113 ARG A O 1
#

Sequence (113 aa):
MSVITCRSNVLRGVRELSKRRPMEALYNYLGGATGSWRVTDVTTRSGPPLKHVTHIEVVNGQLDRLPSGTAWVLRGVVSNTRYVTHEERSQLESRQPTLNRIEASCAALIPIR

Foldseek 3Di:
DKKWKWFFPPVDPDPPPDPDDCPFLKKKKFFFADARTATDDMGDDDDDGQPDGGYIHMDTDDDPDDPPGGRDMDMDGDDDDDDDDPVRVVVCVVDPDDPPDPVCRMDMDDDDD

Secondary structure (DSSP, 8-state):
-EEEEEEE-TTS-------------EEEEEEES--SEEEEEEEE-SSSPPPP-SEEEEEES--SSPPTTEEEEEEEE----SS--HHHHHHHHTTPPPSS-TT--EEEE----